Protein AF-A0A7J0D793-F1 (afdb_monomer_lite)

Structure (mmCIF, N/CA/C/O backbone):
data_AF-A0A7J0D793-F1
#
_entry.id   AF-A0A7J0D793-F1
#
loop_
_atom_site.group_PDB
_atom_site.id
_atom_site.type_symbol
_atom_site.label_atom_id
_atom_site.label_alt_id
_atom_site.label_comp_id
_atom_site.label_asym_id
_atom_site.label_entity_id
_atom_site.label_seq_id
_atom_site.pdbx_PDB_ins_code
_atom_site.Cartn_x
_atom_site.Cartn_y
_atom_site.Cartn_z
_atom_site.occupancy
_atom_site.B_iso_or_equiv
_atom_site.auth_seq_id
_atom_site.auth_comp_id
_atom_site.auth_asym_id
_atom_site.auth_atom_id
_atom_site.pdbx_PDB_model_num
ATOM 1 N N . MET A 1 1 ? -18.391 -8.422 7.994 1.00 55.03 1 MET A N 1
ATOM 2 C CA . MET A 1 1 ? -17.737 -8.955 6.779 1.00 55.03 1 MET A CA 1
ATOM 3 C C . MET A 1 1 ? -16.635 -7.978 6.401 1.00 55.03 1 MET A C 1
ATOM 5 O O . MET A 1 1 ? -16.963 -6.850 6.070 1.00 55.03 1 MET A O 1
ATOM 9 N N . HIS A 1 2 ? -15.359 -8.336 6.546 1.00 63.56 2 HIS A N 1
ATOM 10 C CA . HIS A 1 2 ? -14.259 -7.427 6.197 1.00 63.56 2 HIS A CA 1
ATOM 11 C C . HIS A 1 2 ? -13.978 -7.508 4.702 1.00 63.56 2 HIS A C 1
ATOM 13 O O . HIS A 1 2 ? -13.941 -8.605 4.144 1.00 63.56 2 HIS A O 1
ATOM 19 N N . ARG A 1 3 ? -13.805 -6.358 4.050 1.00 72.12 3 ARG A N 1
ATOM 20 C CA . ARG A 1 3 ? -13.558 -6.301 2.609 1.00 72.12 3 ARG A CA 1
ATOM 21 C C . ARG A 1 3 ? -12.055 -6.343 2.339 1.00 72.12 3 ARG A C 1
ATOM 23 O O . ARG A 1 3 ? -11.307 -5.566 2.930 1.00 72.12 3 ARG A O 1
ATOM 30 N N . ALA A 1 4 ? -11.629 -7.254 1.467 1.00 73.38 4 ALA A N 1
ATOM 31 C CA . ALA A 1 4 ? -10.263 -7.281 0.952 1.00 73.38 4 ALA A CA 1
ATOM 32 C C . ALA A 1 4 ? -10.062 -6.159 -0.079 1.00 73.38 4 ALA A C 1
ATOM 34 O O . ALA A 1 4 ? -11.007 -5.775 -0.775 1.00 73.38 4 ALA A O 1
ATOM 35 N N . VAL A 1 5 ? -8.837 -5.639 -0.179 1.00 84.88 5 VAL A N 1
ATOM 36 C CA . VAL A 1 5 ? -8.494 -4.580 -1.136 1.00 84.88 5 VAL A CA 1
ATOM 37 C C . VAL A 1 5 ? -8.190 -5.213 -2.503 1.00 84.88 5 VAL A C 1
ATOM 39 O O . VAL A 1 5 ? -7.331 -6.097 -2.573 1.00 84.88 5 VAL A O 1
ATOM 42 N N . PRO A 1 6 ? -8.884 -4.811 -3.588 1.00 89.75 6 PRO A N 1
ATOM 43 C CA . PRO A 1 6 ? -8.814 -5.503 -4.878 1.00 89.75 6 PRO A CA 1
ATOM 44 C C . PRO A 1 6 ? -7.577 -5.141 -5.717 1.00 89.75 6 PRO A C 1
ATOM 46 O O . PRO A 1 6 ? -7.516 -5.513 -6.880 1.00 89.75 6 PRO A O 1
ATOM 49 N N . TRP A 1 7 ? -6.611 -4.428 -5.143 1.00 93.44 7 TRP A N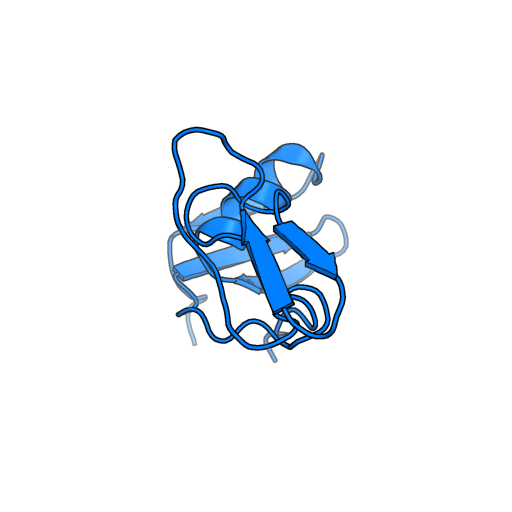 1
ATOM 50 C CA . TRP A 1 7 ? -5.389 -3.973 -5.801 1.00 93.44 7 TRP A CA 1
ATOM 51 C C . TRP A 1 7 ? -4.194 -4.134 -4.852 1.00 93.44 7 TRP A C 1
ATOM 53 O O . TRP A 1 7 ? -4.364 -4.240 -3.632 1.00 93.44 7 TRP A O 1
ATOM 63 N N . GLY A 1 8 ? -2.984 -4.199 -5.406 1.00 96.06 8 GLY A N 1
ATOM 64 C CA . GLY A 1 8 ? -1.763 -4.445 -4.644 1.00 96.06 8 GLY A CA 1
ATOM 65 C C . GLY A 1 8 ? -0.938 -3.192 -4.349 1.00 96.06 8 GLY A C 1
ATOM 66 O O . GLY A 1 8 ? -0.955 -2.202 -5.075 1.00 96.06 8 GLY A O 1
ATOM 67 N N . VAL A 1 9 ? -0.131 -3.284 -3.291 1.00 97.19 9 VAL A N 1
ATOM 68 C CA . VAL A 1 9 ? 0.835 -2.266 -2.838 1.00 97.19 9 VAL A CA 1
ATOM 69 C C . VAL A 1 9 ? 2.230 -2.857 -2.710 1.00 97.19 9 VAL A C 1
ATOM 71 O O . VAL A 1 9 ? 2.393 -4.079 -2.588 1.00 97.19 9 VAL A O 1
ATOM 74 N N . CYS A 1 10 ? 3.236 -1.987 -2.638 1.00 97.69 10 CYS A N 1
ATOM 75 C CA . CYS A 1 10 ? 4.487 -2.346 -1.994 1.00 97.69 10 CYS A CA 1
ATOM 76 C C . CYS A 1 10 ? 4.211 -2.556 -0.492 1.00 97.69 10 CYS A C 1
ATOM 78 O O . CYS A 1 10 ? 3.673 -1.645 0.142 1.00 97.69 10 CYS A O 1
ATOM 80 N N . PRO A 1 11 ? 4.556 -3.716 0.098 1.00 96.00 11 PRO A N 1
ATOM 81 C CA . PRO A 1 11 ? 4.320 -3.968 1.524 1.00 96.00 11 PRO A CA 1
ATOM 82 C C . PRO A 1 11 ? 4.975 -2.929 2.445 1.00 96.00 11 PRO A C 1
ATOM 84 O O . PRO A 1 11 ? 4.455 -2.645 3.518 1.00 96.00 11 PRO A O 1
ATOM 87 N N . GLU A 1 12 ? 6.086 -2.344 1.999 1.00 96.19 12 GLU A N 1
ATOM 88 C CA . GLU A 1 12 ? 6.913 -1.407 2.767 1.00 96.19 12 GLU A CA 1
ATOM 89 C C . GLU A 1 12 ? 6.638 0.064 2.427 1.00 96.19 12 GLU A C 1
ATOM 91 O O . GLU A 1 12 ? 6.785 0.933 3.280 1.00 96.19 12 GLU A O 1
ATOM 96 N N . HIS A 1 13 ? 6.231 0.346 1.185 1.00 97.19 13 HIS A N 1
ATOM 97 C CA . HIS A 1 13 ? 6.165 1.712 0.645 1.00 97.19 13 HIS A CA 1
ATOM 98 C C . HIS A 1 13 ? 4.761 2.112 0.157 1.00 97.19 13 HIS A C 1
ATOM 100 O O . HIS A 1 13 ? 4.569 3.215 -0.345 1.00 97.19 13 HIS A O 1
ATOM 106 N N . GLY A 1 14 ? 3.760 1.239 0.308 1.00 96.50 14 GLY A N 1
ATOM 107 C CA . GLY A 1 14 ? 2.372 1.525 -0.055 1.00 96.50 14 GLY A CA 1
ATOM 108 C C . GLY A 1 14 ? 2.150 1.658 -1.565 1.00 96.50 14 GLY A C 1
ATOM 109 O O . GLY A 1 14 ? 2.598 0.822 -2.356 1.00 96.50 14 GLY A O 1
ATOM 110 N N . THR A 1 15 ? 1.418 2.695 -1.975 1.00 95.25 15 THR A N 1
ATOM 111 C CA . THR A 1 15 ? 1.028 2.995 -3.370 1.00 95.25 15 THR A CA 1
ATOM 112 C C . THR A 1 15 ? 2.176 3.587 -4.188 1.00 95.25 15 THR A C 1
ATOM 114 O O . THR A 1 15 ? 2.080 4.688 -4.722 1.00 95.25 15 THR A O 1
ATOM 117 N N . THR A 1 16 ? 3.279 2.854 -4.282 1.00 96.75 16 THR A N 1
ATOM 118 C CA . THR A 1 16 ? 4.468 3.215 -5.070 1.00 96.75 16 THR A CA 1
ATOM 119 C C . THR A 1 16 ? 4.719 2.241 -6.214 1.00 96.75 16 THR A C 1
ATOM 121 O O . THR A 1 16 ? 5.754 2.317 -6.871 1.00 96.75 16 THR A O 1
ATOM 124 N N . LEU A 1 17 ? 3.803 1.300 -6.456 1.00 97.56 17 LEU A N 1
ATOM 125 C CA . LEU A 1 17 ? 3.964 0.343 -7.540 1.00 97.56 17 LEU A CA 1
ATOM 126 C C . LEU A 1 17 ? 3.801 1.014 -8.903 1.00 97.56 17 LEU A C 1
ATOM 128 O O . LEU A 1 17 ? 2.912 1.837 -9.116 1.00 97.56 17 LEU A O 1
ATOM 132 N N . LYS A 1 18 ? 4.621 0.576 -9.851 1.00 98.06 18 LYS A N 1
ATOM 133 C CA . LYS A 1 18 ? 4.393 0.743 -11.283 1.00 98.06 18 LYS A CA 1
ATOM 134 C C . LYS A 1 18 ? 4.197 -0.634 -11.902 1.00 98.06 18 LYS A C 1
ATOM 136 O O . LYS A 1 18 ? 4.851 -1.585 -11.481 1.00 98.06 18 LYS A O 1
ATOM 141 N N . SER A 1 19 ? 3.310 -0.728 -12.891 1.00 97.38 19 SER A N 1
ATOM 142 C CA . SER A 1 19 ? 3.073 -1.952 -13.658 1.00 97.38 19 SER A CA 1
ATOM 143 C C . SER A 1 19 ? 3.218 -1.704 -15.158 1.00 97.38 19 SER A C 1
ATOM 145 O O . SER A 1 19 ? 2.792 -0.670 -15.677 1.00 97.38 19 SER A O 1
ATOM 147 N N . THR A 1 20 ?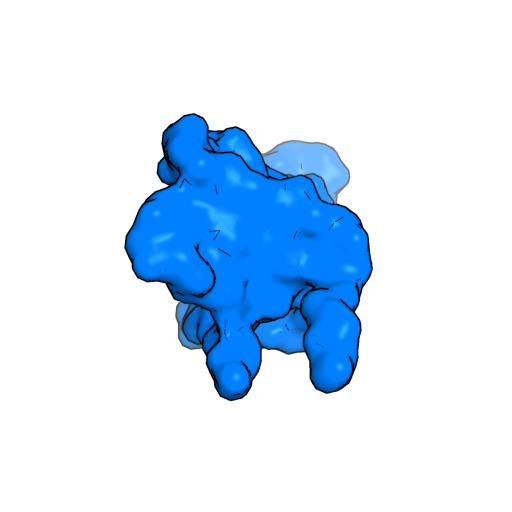 3.865 -2.628 -15.868 1.00 97.56 20 THR A N 1
ATOM 148 C CA . THR A 1 20 ? 3.952 -2.657 -17.337 1.00 97.56 20 THR A CA 1
ATOM 149 C C . THR A 1 20 ? 4.284 -4.075 -17.804 1.00 97.56 20 THR A C 1
ATOM 151 O O . THR A 1 20 ? 5.137 -4.739 -17.218 1.00 97.56 20 THR A O 1
ATOM 154 N N . GLY A 1 21 ? 3.645 -4.544 -18.882 1.00 95.56 21 GLY A N 1
ATOM 155 C CA . GLY A 1 21 ? 3.950 -5.856 -19.471 1.00 95.56 21 GLY A CA 1
ATOM 156 C C . GLY A 1 21 ? 3.632 -7.036 -18.546 1.00 95.56 21 GLY A C 1
ATOM 157 O O . GLY A 1 21 ? 4.353 -8.031 -18.565 1.00 95.56 21 GLY A O 1
ATOM 158 N N . GLY A 1 22 ? 2.599 -6.905 -17.705 1.00 96.12 22 GLY A N 1
ATOM 159 C CA . GLY A 1 22 ? 2.193 -7.940 -16.751 1.00 96.12 22 GLY A CA 1
ATOM 160 C C . GLY A 1 22 ? 3.171 -8.135 -15.592 1.00 96.12 22 GLY A C 1
ATOM 161 O O . GLY A 1 22 ? 3.200 -9.208 -15.006 1.00 96.12 22 GLY A O 1
ATOM 162 N N . ARG A 1 23 ? 4.005 -7.139 -15.284 1.00 97.94 23 ARG A N 1
ATOM 163 C CA . ARG A 1 23 ? 4.965 -7.145 -14.173 1.00 97.94 23 ARG A CA 1
ATOM 164 C C . ARG A 1 23 ? 4.828 -5.858 -13.388 1.00 97.94 23 ARG A C 1
ATOM 166 O O . ARG A 1 23 ? 4.598 -4.810 -13.988 1.00 97.94 23 ARG A O 1
ATOM 173 N N . ALA A 1 24 ? 5.067 -5.929 -12.086 1.00 98.38 24 ALA A N 1
ATOM 174 C CA . ALA A 1 24 ? 5.019 -4.772 -11.203 1.00 98.38 24 ALA A CA 1
ATOM 175 C C . ALA A 1 24 ? 6.303 -4.628 -10.379 1.00 98.38 24 ALA A C 1
ATOM 177 O O . ALA A 1 24 ? 6.966 -5.616 -10.069 1.00 98.38 24 ALA A O 1
ATOM 178 N N . TRP A 1 25 ? 6.653 -3.401 -10.002 1.00 98.38 25 TRP A N 1
ATOM 179 C CA . TRP A 1 25 ? 7.797 -3.097 -9.136 1.00 98.38 25 TRP A CA 1
ATOM 180 C C . TRP A 1 25 ? 7.542 -1.849 -8.295 1.00 98.38 25 TRP A C 1
ATOM 182 O O . TRP A 1 25 ? 6.754 -0.984 -8.681 1.00 98.38 25 TRP A O 1
ATOM 192 N N . CYS A 1 26 ? 8.204 -1.760 -7.143 1.00 98.44 26 CYS A N 1
ATOM 193 C CA . CYS A 1 26 ? 8.212 -0.550 -6.327 1.00 98.44 26 CYS A CA 1
ATOM 194 C C . CYS A 1 26 ? 9.046 0.547 -7.005 1.00 98.44 26 CYS A C 1
ATOM 196 O O . CYS A 1 26 ? 10.144 0.286 -7.488 1.00 98.44 26 CYS A O 1
ATOM 198 N N . MET A 1 27 ? 8.537 1.777 -7.030 1.00 98.12 27 MET A N 1
ATOM 199 C CA . MET A 1 27 ? 9.245 2.944 -7.569 1.00 98.12 27 MET A CA 1
ATOM 200 C C . MET A 1 27 ? 10.158 3.634 -6.544 1.00 98.12 27 MET A C 1
ATOM 202 O O . MET A 1 27 ? 10.876 4.561 -6.916 1.00 98.12 27 MET A O 1
ATOM 206 N N . ASP A 1 28 ? 10.134 3.222 -5.271 1.00 98.00 28 ASP A N 1
ATOM 207 C CA . ASP A 1 28 ? 11.104 3.709 -4.286 1.00 98.00 28 ASP A CA 1
ATOM 208 C C . ASP A 1 28 ? 12.506 3.196 -4.643 1.00 98.00 28 ASP A C 1
ATOM 210 O O . ASP A 1 28 ? 12.706 1.997 -4.828 1.00 98.00 28 ASP A O 1
ATOM 214 N N . PHE A 1 29 ? 13.480 4.101 -4.746 1.00 95.81 29 PHE A N 1
ATOM 215 C CA . PHE A 1 29 ? 14.826 3.799 -5.244 1.00 95.81 29 PHE A CA 1
ATOM 216 C C . PHE A 1 29 ? 15.651 2.904 -4.308 1.00 95.81 29 PHE A C 1
ATOM 218 O O . PHE A 1 29 ? 16.677 2.371 -4.731 1.00 95.81 29 PHE A O 1
ATOM 225 N N . THR A 1 30 ? 15.227 2.743 -3.051 1.00 96.81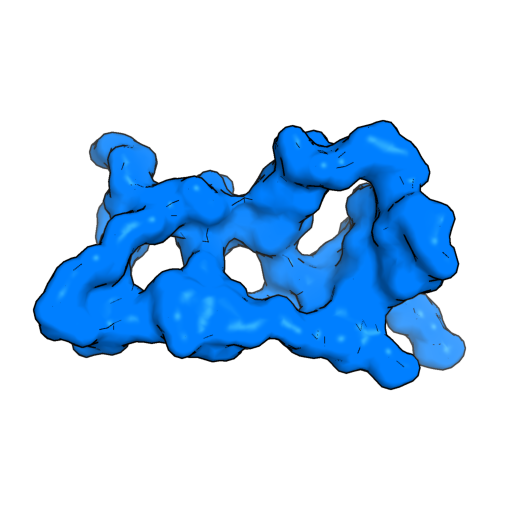 30 THR A N 1
ATOM 226 C CA . THR A 1 30 ? 15.855 1.836 -2.079 1.00 96.81 30 THR A CA 1
ATOM 227 C C . THR A 1 30 ? 15.139 0.492 -1.967 1.00 96.81 30 THR A C 1
ATOM 229 O O . THR A 1 30 ? 15.646 -0.424 -1.320 1.00 96.81 30 THR A O 1
ATOM 232 N N . CYS A 1 31 ? 13.983 0.344 -2.620 1.00 97.88 31 CYS A N 1
ATOM 233 C CA . CYS A 1 31 ? 13.160 -0.852 -2.558 1.00 97.88 31 CYS A CA 1
ATOM 234 C C . CYS A 1 31 ? 13.304 -1.687 -3.829 1.00 97.88 31 CYS A C 1
ATOM 236 O O . CYS A 1 31 ? 12.908 -1.279 -4.918 1.00 97.88 31 CYS A O 1
ATOM 238 N N . PHE A 1 32 ? 13.791 -2.915 -3.679 1.00 96.69 32 PHE A N 1
ATOM 239 C CA . PHE A 1 32 ? 13.992 -3.836 -4.802 1.00 96.69 32 PHE A CA 1
ATOM 240 C C . PHE A 1 32 ? 12.840 -4.829 -4.987 1.00 96.69 32 PHE A C 1
ATOM 242 O O . PHE A 1 32 ? 12.963 -5.790 -5.746 1.00 96.69 32 PHE A O 1
ATOM 249 N N . ASN A 1 33 ? 11.715 -4.610 -4.300 1.00 97.81 33 ASN A N 1
ATOM 250 C CA . ASN A 1 33 ? 10.540 -5.456 -4.447 1.00 97.81 33 ASN A CA 1
ATOM 251 C C . ASN A 1 33 ? 9.983 -5.355 -5.875 1.00 97.81 33 ASN A C 1
ATOM 253 O O . ASN A 1 33 ? 9.588 -4.282 -6.346 1.00 97.81 33 ASN A O 1
ATOM 257 N N . ALA A 1 34 ? 9.934 -6.504 -6.544 1.00 97.81 34 ALA A N 1
ATOM 258 C CA . ALA A 1 34 ? 9.419 -6.675 -7.891 1.00 97.81 34 ALA A CA 1
ATOM 259 C C . ALA A 1 34 ? 8.676 -8.009 -8.007 1.00 97.81 34 ALA A C 1
ATOM 261 O O . ALA A 1 34 ? 8.990 -8.981 -7.319 1.00 97.81 34 ALA A O 1
ATOM 262 N N . TRP A 1 35 ? 7.697 -8.057 -8.902 1.00 97.69 35 TRP A N 1
ATOM 263 C CA . TRP A 1 35 ? 6.810 -9.194 -9.103 1.00 97.69 35 TRP A CA 1
ATOM 264 C C . TRP A 1 35 ? 6.726 -9.541 -10.588 1.00 97.69 35 TRP A C 1
ATOM 266 O O . TRP A 1 35 ? 6.662 -8.671 -11.457 1.00 97.69 35 TRP A O 1
ATOM 276 N N . THR A 1 36 ? 6.699 -10.840 -10.884 1.00 97.50 36 THR A N 1
ATOM 277 C CA . THR A 1 36 ? 6.578 -11.382 -12.248 1.00 97.50 36 THR A CA 1
ATOM 278 C C . THR A 1 36 ? 5.146 -11.368 -12.790 1.00 97.50 36 THR A C 1
ATOM 280 O O . THR A 1 36 ? 4.918 -11.859 -13.893 1.00 97.50 36 THR A O 1
ATOM 283 N N . TYR A 1 37 ? 4.207 -10.814 -12.025 1.00 96.00 37 TYR A N 1
ATOM 284 C CA . TYR A 1 37 ? 2.802 -10.619 -12.366 1.00 96.00 37 TYR A CA 1
ATOM 285 C C . TYR A 1 37 ? 2.401 -9.156 -12.114 1.00 96.00 37 TYR A C 1
ATOM 287 O O . TYR A 1 37 ? 3.112 -8.422 -11.414 1.00 96.00 37 TYR A O 1
ATOM 295 N N . ASP A 1 38 ? 1.258 -8.733 -12.661 1.00 96.25 38 ASP A N 1
ATOM 296 C CA . ASP A 1 38 ? 0.691 -7.415 -12.377 1.00 96.25 38 ASP A CA 1
ATOM 297 C C . ASP A 1 38 ? 0.106 -7.396 -10.966 1.00 96.25 38 ASP A C 1
ATOM 299 O O . ASP A 1 38 ? -1.055 -7.716 -10.731 1.00 96.25 38 ASP A O 1
ATOM 303 N N . ARG A 1 39 ? 0.953 -7.062 -9.997 1.00 96.69 39 ARG A N 1
ATOM 304 C CA . ARG A 1 39 ? 0.524 -6.917 -8.612 1.00 96.69 39 ARG A CA 1
ATOM 305 C C . ARG A 1 39 ? -0.387 -5.711 -8.408 1.00 96.69 39 ARG A C 1
ATOM 307 O O . ARG A 1 39 ? -1.207 -5.751 -7.500 1.00 96.69 39 ARG A O 1
ATOM 314 N N . LEU A 1 40 ? -0.222 -4.646 -9.192 1.00 96.38 40 LEU A N 1
ATOM 315 C CA . LEU A 1 40 ? -1.009 -3.428 -9.017 1.00 96.38 40 LEU A CA 1
ATOM 316 C C . LEU A 1 40 ? -2.489 -3.705 -9.315 1.00 96.38 40 LEU A C 1
ATOM 318 O O . LEU A 1 40 ? -3.339 -3.250 -8.557 1.00 96.38 40 LEU A O 1
ATOM 322 N N . ASP A 1 41 ? -2.772 -4.519 -10.333 1.00 95.00 41 ASP A N 1
ATOM 323 C CA . ASP A 1 41 ? -4.129 -4.920 -10.740 1.00 95.00 41 ASP A CA 1
ATOM 324 C C . ASP A 1 41 ? -4.583 -6.281 -10.165 1.00 95.00 41 ASP A C 1
ATOM 326 O O . ASP A 1 41 ? -5.547 -6.890 -10.624 1.00 95.00 41 ASP A O 1
ATOM 330 N N . ALA A 1 42 ? -3.883 -6.794 -9.148 1.00 93.00 42 ALA A N 1
ATOM 331 C CA . ALA A 1 42 ? -4.245 -8.031 -8.462 1.00 93.00 42 ALA A CA 1
ATOM 332 C C . ALA A 1 42 ? -4.678 -7.763 -7.018 1.00 93.00 42 ALA A C 1
ATOM 334 O O . ALA A 1 42 ? -4.129 -6.898 -6.333 1.00 93.00 42 ALA A O 1
ATOM 335 N N . ALA A 1 43 ? -5.619 -8.570 -6.521 1.00 92.62 43 ALA A N 1
ATOM 336 C CA . ALA A 1 43 ? -6.023 -8.527 -5.121 1.00 92.62 43 ALA A CA 1
ATOM 337 C C . ALA A 1 43 ? -4.811 -8.699 -4.193 1.00 92.62 43 ALA A C 1
ATOM 339 O O . ALA A 1 43 ? -3.955 -9.561 -4.410 1.00 92.62 43 ALA A O 1
ATOM 340 N N . CYS A 1 44 ? -4.750 -7.885 -3.140 1.00 92.75 44 CYS A N 1
ATOM 341 C CA . CYS A 1 44 ? -3.631 -7.924 -2.211 1.00 92.75 44 CYS A CA 1
ATOM 342 C C . CYS A 1 44 ? -3.587 -9.256 -1.457 1.00 92.75 44 CYS A C 1
ATOM 344 O O . CYS A 1 44 ? -4.524 -9.604 -0.739 1.00 92.75 44 CYS A O 1
ATOM 346 N N . THR A 1 45 ? -2.471 -9.970 -1.576 1.00 91.12 45 THR A N 1
ATOM 347 C CA . THR A 1 45 ? -2.240 -11.252 -0.893 1.00 91.12 45 THR A CA 1
ATOM 348 C C . THR A 1 45 ? -1.413 -11.115 0.384 1.00 91.12 45 THR A C 1
ATOM 350 O O . THR A 1 45 ? -1.102 -12.119 1.018 1.00 91.12 45 THR A O 1
ATOM 353 N N . GLU A 1 46 ? -1.012 -9.896 0.753 1.00 94.94 46 GLU A N 1
ATOM 354 C CA . GLU A 1 46 ? -0.246 -9.673 1.980 1.00 94.94 46 GLU A CA 1
ATOM 355 C C . GLU A 1 46 ? -1.096 -9.953 3.223 1.00 94.94 46 GLU A C 1
ATOM 357 O O . GLU A 1 46 ? -2.292 -9.639 3.229 1.00 94.94 46 GLU A O 1
ATOM 362 N N . PRO A 1 47 ? -0.490 -10.463 4.309 1.00 93.00 47 PRO A N 1
ATOM 363 C CA . PRO A 1 47 ? -1.191 -10.664 5.566 1.00 93.00 47 PRO A CA 1
ATOM 364 C C . PRO A 1 47 ? -1.835 -9.368 6.061 1.00 93.00 47 PRO A C 1
ATOM 366 O O . PRO A 1 47 ? -1.190 -8.320 6.139 1.00 93.00 47 PRO A O 1
ATOM 369 N N . ALA A 1 48 ? -3.113 -9.444 6.427 1.00 93.56 48 ALA A N 1
ATOM 370 C CA . ALA A 1 48 ? -3.792 -8.326 7.057 1.00 93.56 48 ALA A CA 1
ATOM 371 C C . ALA A 1 48 ? -3.295 -8.154 8.501 1.00 93.56 48 ALA A C 1
ATOM 373 O O . ALA A 1 48 ? -3.310 -9.089 9.301 1.00 93.56 48 ALA A O 1
ATOM 374 N N . THR A 1 49 ? -2.872 -6.940 8.833 1.00 94.62 49 THR A N 1
ATOM 375 C CA . THR A 1 49 ? -2.260 -6.569 10.119 1.00 94.62 49 THR A CA 1
ATOM 376 C C . THR A 1 49 ? -2.918 -5.339 10.738 1.00 94.62 49 THR A C 1
ATOM 378 O O . THR A 1 49 ? -2.677 -5.036 11.908 1.00 94.62 4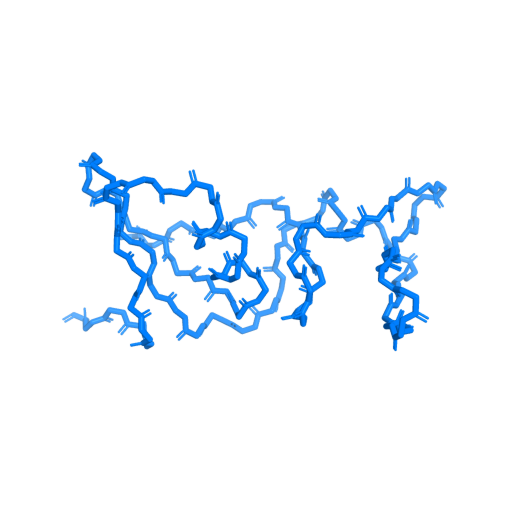9 THR A O 1
ATOM 381 N N . HIS A 1 50 ? -3.743 -4.626 9.970 1.00 95.12 50 HIS A N 1
ATOM 382 C CA . HIS A 1 50 ? -4.394 -3.386 10.359 1.00 95.12 50 HIS A CA 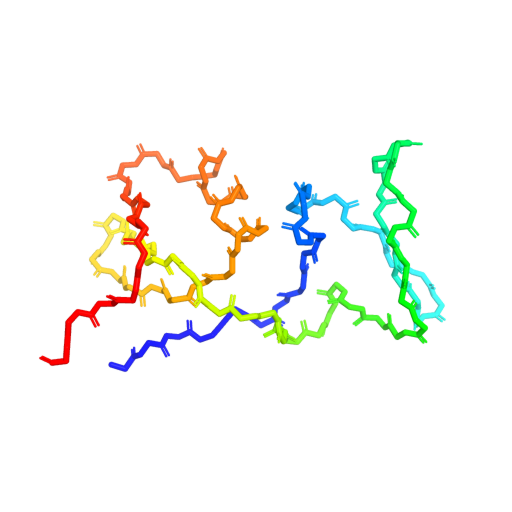1
ATOM 383 C C . HIS A 1 50 ? -5.883 -3.419 10.033 1.00 95.12 50 HIS A C 1
ATOM 385 O O . HIS A 1 50 ? -6.320 -4.059 9.077 1.00 95.12 50 HIS A O 1
ATOM 391 N N . THR A 1 51 ? -6.644 -2.649 10.802 1.00 94.00 51 THR A N 1
ATOM 392 C CA . THR A 1 51 ? -8.035 -2.322 10.510 1.00 94.00 51 THR A CA 1
ATOM 393 C C . THR A 1 51 ? -8.129 -0.842 10.179 1.00 94.00 51 THR A C 1
ATOM 395 O O . THR A 1 51 ? -7.783 0.008 11.001 1.00 94.00 51 THR A O 1
ATOM 398 N N . VAL A 1 52 ? -8.614 -0.531 8.984 1.00 92.50 52 VAL A N 1
ATOM 399 C CA . VAL A 1 52 ? -8.967 0.827 8.571 1.00 92.50 52 VAL A CA 1
ATOM 400 C C . VAL A 1 52 ? -10.459 1.006 8.798 1.00 92.50 52 VAL A C 1
ATOM 402 O O . VAL A 1 52 ? -11.256 0.235 8.269 1.00 92.50 52 VAL A O 1
ATOM 405 N N . GLN A 1 53 ? -10.828 2.007 9.589 1.00 92.00 53 GLN A N 1
ATOM 406 C CA . GLN A 1 53 ? -12.198 2.474 9.737 1.00 92.00 53 GLN A CA 1
ATOM 407 C C . GLN A 1 53 ? -12.350 3.781 8.957 1.00 92.00 53 GLN A C 1
ATOM 409 O O . GLN A 1 53 ? -11.717 4.775 9.315 1.00 92.00 53 GLN A O 1
ATOM 414 N N . ALA A 1 54 ? -13.157 3.760 7.902 1.00 84.69 54 ALA A N 1
ATOM 415 C CA . ALA A 1 54 ? -13.481 4.935 7.106 1.00 84.69 54 ALA A CA 1
ATOM 416 C C . ALA A 1 54 ? -14.521 5.824 7.812 1.00 84.69 54 ALA A C 1
ATOM 418 O O . ALA A 1 54 ? -15.142 5.422 8.802 1.00 84.69 54 ALA A O 1
ATOM 419 N N . ASP A 1 55 ? -14.686 7.045 7.306 1.00 87.12 55 ASP A N 1
ATOM 420 C CA . ASP A 1 55 ? -15.554 8.083 7.885 1.00 87.12 55 ASP A CA 1
ATOM 421 C C . ASP A 1 55 ? -17.034 7.674 7.888 1.00 87.12 55 ASP A C 1
ATOM 423 O O . ASP A 1 55 ? -17.781 8.019 8.800 1.00 87.12 55 ASP A O 1
ATOM 427 N N . ASP A 1 56 ? -17.442 6.898 6.885 1.00 85.50 56 ASP A N 1
ATOM 428 C CA . ASP A 1 56 ? -18.782 6.322 6.730 1.00 85.50 56 ASP A CA 1
ATOM 429 C C . ASP A 1 56 ? -19.047 5.118 7.655 1.00 85.50 56 ASP A C 1
ATOM 431 O O . ASP A 1 56 ? -20.162 4.598 7.708 1.00 85.50 56 ASP A O 1
ATOM 435 N N . GLY A 1 57 ? -18.041 4.698 8.428 1.00 84.31 57 GLY A N 1
ATOM 436 C CA . GLY A 1 57 ? -18.110 3.571 9.350 1.00 84.31 57 GLY A CA 1
ATOM 437 C C . GLY A 1 57 ? -17.653 2.238 8.759 1.00 84.31 57 GLY A C 1
ATOM 438 O O . GLY A 1 57 ? -17.527 1.277 9.531 1.00 84.31 57 GLY A O 1
ATOM 439 N N . ASP A 1 58 ? -17.343 2.170 7.459 1.00 87.00 58 ASP A N 1
ATOM 440 C CA . ASP A 1 58 ? -16.840 0.953 6.825 1.00 87.00 58 ASP A CA 1
ATOM 441 C C . ASP A 1 58 ? -15.512 0.507 7.436 1.00 87.00 58 ASP A C 1
ATOM 443 O O . ASP A 1 58 ? -14.668 1.310 7.847 1.00 87.00 58 ASP A O 1
ATOM 447 N N . ARG A 1 59 ? -15.317 -0.815 7.488 1.00 88.75 59 ARG A N 1
ATOM 448 C CA . ARG A 1 59 ? -14.106 -1.433 8.035 1.00 88.75 59 ARG A CA 1
ATOM 449 C C . ARG A 1 59 ? -13.425 -2.337 7.019 1.00 88.75 59 ARG A C 1
ATOM 451 O O . ARG A 1 59 ? -13.996 -3.328 6.560 1.00 88.75 59 ARG A O 1
ATOM 458 N N . TYR A 1 60 ? -12.157 -2.045 6.766 1.00 88.94 60 TYR A N 1
ATOM 459 C CA . TYR A 1 60 ? -11.277 -2.806 5.886 1.00 88.94 60 TYR A CA 1
ATOM 460 C C . TYR A 1 60 ? -10.160 -3.434 6.714 1.00 88.94 60 TYR A C 1
ATOM 462 O O . TYR A 1 60 ? -9.551 -2.757 7.542 1.00 88.94 60 TYR A O 1
ATOM 470 N N . VAL A 1 61 ? -9.876 -4.719 6.493 1.00 92.44 61 VAL A N 1
ATOM 471 C CA . VAL A 1 61 ? -8.680 -5.366 7.052 1.00 92.44 61 VAL A CA 1
ATOM 472 C C . VAL A 1 61 ? -7.605 -5.367 5.984 1.00 92.44 61 VAL A C 1
ATOM 474 O O . VAL A 1 61 ? -7.831 -5.822 4.864 1.00 92.44 61 VAL A O 1
ATOM 477 N N . VAL A 1 62 ? -6.455 -4.792 6.307 1.00 94.19 62 VAL A N 1
ATOM 478 C CA . VAL A 1 62 ? -5.436 -4.456 5.317 1.00 94.19 62 VAL A CA 1
ATOM 479 C C . VAL A 1 62 ? -4.039 -4.786 5.829 1.00 94.19 62 VAL A C 1
ATOM 481 O O . VAL A 1 62 ? -3.815 -4.896 7.036 1.00 94.19 62 VAL A O 1
ATOM 484 N N . CYS A 1 63 ? -3.093 -4.960 4.912 1.00 96.00 63 CYS A N 1
ATOM 485 C CA . CYS A 1 63 ? -1.683 -5.155 5.247 1.00 96.00 63 CYS A CA 1
ATOM 486 C C . CYS A 1 63 ? -0.983 -3.836 5.611 1.00 96.00 63 CYS A C 1
ATOM 488 O O . CYS A 1 63 ? -1.549 -2.752 5.449 1.00 96.00 63 CYS A O 1
ATOM 490 N N . ASP A 1 64 ? 0.276 -3.922 6.046 1.00 96.31 64 ASP A N 1
ATOM 491 C CA . ASP A 1 64 ? 1.096 -2.759 6.419 1.00 96.31 64 ASP A CA 1
ATOM 492 C C . ASP A 1 64 ? 1.204 -1.721 5.288 1.00 96.31 64 ASP A C 1
ATOM 494 O O . ASP A 1 64 ? 0.969 -0.535 5.522 1.00 96.31 64 ASP A O 1
ATOM 498 N N . GLY A 1 65 ? 1.454 -2.156 4.048 1.00 96.94 65 GLY A N 1
ATOM 499 C CA . GLY A 1 65 ? 1.543 -1.256 2.892 1.00 96.94 65 GLY A CA 1
ATOM 500 C C . GLY A 1 65 ? 0.240 -0.496 2.620 1.00 96.94 65 GLY A C 1
ATOM 501 O O . GLY A 1 65 ? 0.252 0.697 2.326 1.00 96.94 65 GLY A O 1
ATOM 502 N N . HIS A 1 66 ? -0.907 -1.151 2.793 1.00 96.88 66 HIS A N 1
ATOM 503 C CA . HIS A 1 66 ? -2.206 -0.495 2.648 1.00 96.88 66 HIS A CA 1
ATOM 504 C C . HIS A 1 66 ? -2.512 0.439 3.817 1.00 96.88 66 HIS A C 1
ATOM 506 O O . HIS A 1 66 ? -3.120 1.485 3.613 1.00 96.88 66 HIS A O 1
ATOM 512 N 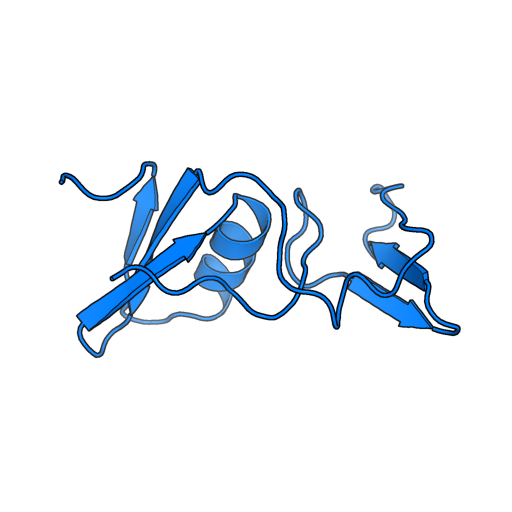N . ALA A 1 67 ? -2.079 0.100 5.033 1.00 95.81 67 ALA A N 1
ATOM 513 C CA . ALA A 1 67 ? -2.194 0.995 6.177 1.00 95.81 67 ALA A CA 1
ATOM 514 C C . ALA A 1 67 ? -1.359 2.272 5.974 1.00 95.81 67 ALA A C 1
ATOM 516 O O . ALA A 1 67 ? -1.830 3.360 6.294 1.00 95.81 67 ALA A O 1
ATOM 517 N N . LEU A 1 68 ? -0.155 2.162 5.398 1.00 95.94 68 LEU A N 1
ATOM 518 C CA . LEU A 1 68 ? 0.672 3.306 4.991 1.00 95.94 68 LEU A CA 1
ATOM 519 C C . LEU A 1 68 ? -0.052 4.198 3.981 1.00 95.94 68 LEU A C 1
ATOM 521 O O . LEU A 1 68 ? -0.149 5.402 4.201 1.00 95.94 68 LEU A O 1
ATOM 525 N N . THR A 1 69 ? -0.618 3.612 2.926 1.00 94.75 69 THR A N 1
ATOM 526 C CA . THR A 1 69 ? -1.429 4.361 1.959 1.00 94.75 69 THR A CA 1
ATOM 527 C C . THR A 1 69 ? -2.646 5.013 2.612 1.00 94.75 69 THR A C 1
ATOM 529 O O . THR A 1 69 ? -2.926 6.184 2.378 1.00 94.75 69 THR A O 1
ATOM 532 N N . ALA A 1 70 ? -3.372 4.290 3.462 1.00 93.44 70 ALA A N 1
ATOM 533 C CA . ALA A 1 70 ? -4.551 4.821 4.132 1.00 93.44 70 ALA A CA 1
ATOM 534 C C . ALA A 1 70 ? -4.208 6.044 5.002 1.00 93.44 70 ALA A C 1
ATOM 536 O O . ALA A 1 70 ? -4.967 7.009 5.013 1.00 93.44 70 ALA A O 1
ATOM 537 N N . ARG A 1 71 ? -3.045 6.049 5.675 1.00 92.25 71 ARG A N 1
ATOM 538 C CA . ARG A 1 71 ? -2.582 7.186 6.499 1.00 92.25 71 ARG A CA 1
ATOM 539 C C . ARG A 1 71 ? -2.407 8.471 5.696 1.00 92.25 71 ARG A C 1
ATOM 541 O O . ARG A 1 71 ? -2.509 9.544 6.278 1.00 92.25 71 ARG A O 1
ATOM 548 N N . THR A 1 72 ? -2.117 8.373 4.400 1.00 89.56 72 THR A N 1
ATOM 549 C CA . THR A 1 72 ? -1.912 9.544 3.538 1.00 89.56 72 THR A CA 1
ATOM 550 C C . THR A 1 72 ? -3.180 9.985 2.812 1.00 89.56 72 THR A C 1
ATOM 552 O O . THR A 1 72 ? -3.235 11.120 2.350 1.00 89.56 72 THR A O 1
ATOM 555 N N . GLN A 1 73 ? -4.192 9.117 2.710 1.00 87.75 73 GLN A N 1
ATOM 556 C CA . GLN A 1 73 ? -5.388 9.362 1.895 1.00 87.75 73 GLN A CA 1
ATOM 557 C C . GLN A 1 73 ? -6.675 9.577 2.700 1.00 87.75 73 GLN A C 1
ATOM 559 O O . GLN A 1 73 ? -7.628 10.145 2.173 1.00 87.75 73 GLN A O 1
ATOM 564 N N . ILE A 1 74 ? -6.731 9.132 3.956 1.00 85.94 74 ILE A N 1
ATOM 565 C CA . ILE A 1 74 ? -7.936 9.221 4.787 1.00 85.94 74 ILE A CA 1
ATOM 566 C C . ILE A 1 74 ? -7.819 10.408 5.747 1.00 85.94 74 ILE A C 1
ATOM 568 O O . ILE A 1 74 ? -6.831 10.529 6.467 1.00 85.94 74 ILE A O 1
ATOM 572 N N . THR A 1 75 ? -8.834 11.279 5.770 1.00 81.81 75 THR A N 1
ATOM 573 C CA . THR A 1 75 ? -8.813 12.519 6.566 1.00 81.81 75 THR A CA 1
ATOM 574 C C . THR A 1 75 ? -9.471 12.385 7.942 1.00 81.81 75 THR A C 1
ATOM 576 O O . THR A 1 75 ? -8.887 12.870 8.907 1.00 81.81 75 THR A O 1
ATOM 579 N N . ASN A 1 76 ? -10.629 11.719 8.082 1.00 85.50 76 ASN A N 1
ATOM 580 C CA . ASN A 1 76 ? -11.307 11.585 9.391 1.00 85.50 76 ASN A CA 1
ATOM 581 C C . ASN A 1 76 ? -11.431 10.137 9.889 1.00 85.50 76 ASN A C 1
ATOM 583 O O . ASN A 1 76 ? -12.084 9.867 10.902 1.00 85.50 76 ASN A O 1
ATOM 587 N N . GLY A 1 77 ? -10.788 9.205 9.191 1.00 85.88 77 GLY A N 1
ATOM 588 C CA . GLY A 1 77 ? -10.854 7.791 9.507 1.00 85.88 77 GLY A CA 1
ATOM 589 C C . GLY A 1 77 ? -9.783 7.399 10.510 1.00 85.88 77 GLY A C 1
ATOM 590 O O . GLY A 1 77 ? -8.917 8.183 10.904 1.00 85.88 77 GLY A O 1
ATOM 591 N N . ARG A 1 78 ? -9.838 6.145 10.948 1.00 92.38 78 ARG A N 1
ATOM 592 C CA . ARG A 1 78 ? -8.901 5.589 11.926 1.00 92.38 78 ARG A CA 1
ATOM 593 C C . ARG A 1 78 ? -8.179 4.387 11.365 1.00 92.38 78 ARG A C 1
ATOM 595 O O . ARG A 1 78 ? -8.766 3.551 10.688 1.00 92.38 78 ARG A O 1
ATOM 602 N N . ILE A 1 79 ? -6.905 4.279 11.715 1.00 92.81 79 ILE A N 1
ATOM 603 C CA . ILE A 1 79 ? -6.055 3.160 11.324 1.00 92.81 79 ILE A CA 1
ATOM 604 C C . ILE A 1 79 ? -5.557 2.519 12.605 1.00 92.81 79 ILE A C 1
ATOM 606 O O . ILE A 1 79 ? -4.750 3.091 13.335 1.00 92.81 79 ILE A O 1
ATOM 610 N N . LEU A 1 80 ? -6.094 1.342 12.894 1.00 92.69 80 LEU A N 1
ATOM 611 C CA . LEU A 1 80 ? -5.823 0.584 14.104 1.00 92.69 80 LEU A CA 1
ATOM 612 C C . LEU A 1 80 ? -4.908 -0.586 13.760 1.00 92.69 80 LEU A C 1
ATOM 614 O O . LEU A 1 80 ? -5.077 -1.232 12.725 1.00 92.69 80 LEU A O 1
ATOM 618 N N . ARG A 1 81 ? -3.940 -0.872 14.631 1.00 91.88 81 ARG A N 1
ATOM 619 C CA . ARG A 1 81 ? -3.135 -2.089 14.517 1.00 91.88 81 ARG A CA 1
ATOM 620 C C . ARG A 1 81 ? -3.932 -3.276 15.057 1.00 91.88 81 ARG A C 1
ATOM 622 O O . ARG A 1 81 ? -4.567 -3.158 16.101 1.00 91.88 81 ARG A O 1
ATOM 629 N N . GLY A 1 82 ? -3.852 -4.409 14.369 1.00 88.69 82 GLY A N 1
ATOM 630 C CA . GLY A 1 82 ? -4.595 -5.623 14.685 1.00 88.69 82 GLY A CA 1
ATOM 631 C C . GLY A 1 82 ? -5.870 -5.787 13.860 1.00 88.69 82 GLY A C 1
ATOM 632 O O . GLY A 1 82 ? -6.377 -4.852 13.232 1.00 88.69 82 GLY A O 1
ATOM 633 N N . LEU A 1 83 ? -6.368 -7.021 13.862 1.00 84.25 83 LEU A N 1
ATOM 634 C CA . LEU A 1 83 ? -7.655 -7.387 13.282 1.00 84.25 83 LEU A CA 1
ATOM 635 C C . LEU A 1 83 ? -8.779 -7.031 14.269 1.00 84.25 83 LEU A C 1
ATOM 637 O O . LEU A 1 83 ? -8.545 -7.022 15.481 1.00 84.25 83 LEU A O 1
ATOM 641 N N . PRO A 1 84 ? -9.991 -6.726 13.784 1.00 75.25 84 PRO A N 1
ATOM 642 C CA . PRO A 1 84 ? -11.104 -6.420 14.668 1.00 75.25 84 PRO A CA 1
ATOM 643 C C . PRO A 1 84 ? -11.475 -7.660 15.487 1.00 75.25 84 PRO A C 1
ATOM 645 O O . PRO A 1 84 ? -11.359 -8.790 15.008 1.00 75.25 84 PRO A O 1
ATOM 648 N N . ALA A 1 85 ? -11.912 -7.435 16.728 1.00 72.00 85 ALA A N 1
ATOM 649 C CA . ALA A 1 85 ? -12.437 -8.500 17.575 1.00 72.00 85 ALA A CA 1
ATOM 650 C C . ALA A 1 85 ? -13.628 -9.191 16.884 1.00 72.00 85 ALA A C 1
ATOM 652 O O . ALA A 1 85 ? -14.397 -8.528 16.181 1.00 72.00 85 ALA A O 1
ATOM 653 N N . ALA A 1 86 ? -13.715 -10.513 17.058 1.00 60.34 86 ALA A N 1
ATOM 654 C CA . ALA A 1 86 ? -14.775 -11.353 16.504 1.00 60.34 86 ALA A CA 1
ATOM 655 C C . ALA A 1 86 ? -16.143 -11.048 17.127 1.00 60.34 86 ALA A C 1
ATOM 657 O O . ALA A 1 86 ? -16.178 -10.725 18.337 1.00 60.34 86 ALA A O 1
#

Foldseek 3Di:
DADFDAFAADLVAANQWDDDPQKIAGPPPVGGDIGNGRRGRGTYPADFFKWKQAPVRHIHGHGNSNLNVCVVVGDPIDIGTGDDDD

Organism: Streptomyces microflavus (NCBI:txid1919)

Secondary structure (DSSP, 8-state):
-PBPPSS--BTTTBS-EEEETTEEEE-STT---EESS-STTS---SPP-EEEE-TTS-EEEE-HHHHHHHHHH-SS-EEEESPPP-

Sequence (86 aa):
MHRAVPWGVCPEHGTTLKSTGGRAWCMDFTCFNAWTYDRLDAACTEPATHTVQADDGDRYVVCDGHALTARTQITNGRILRGLPAA

pLDDT: mean 91.49, std 8.51, range [55.03, 98.44]

Radius of gyration: 13.22 Å; chains: 1; bounding box: 35×24×37 Å